Protein AF-A0A561ECB4-F1 (afdb_monomer_lite)

Radius of gyration: 31.53 Å; chains: 1; bounding box: 75×21×97 Å

pLDDT: mean 80.73, std 13.95, range [45.56, 96.62]

Foldseek 3Di:
DDPVVVVVVVVVVVVVVVVVVVVVVVVVVVVVVVVLVVLLVVLVVVLVVLVVLLVQLVVLVVQLVVQVVPDDLVRLVSNLVSLVSNLPRPLQDPQLNVLSVVLSVQSVVVNPDPDPPDDRPSVVSVVSNVVRSVVSSVVSVVVSVVSVVVNVD

Structure (mmCIF, N/CA/C/O backbone):
data_AF-A0A561ECB4-F1
#
_entry.id   AF-A0A561ECB4-F1
#
loop_
_atom_site.group_PDB
_atom_site.id
_atom_site.type_symbol
_atom_site.label_atom_id
_atom_site.label_alt_id
_atom_site.label_comp_id
_atom_site.label_asym_id
_atom_site.label_entity_id
_atom_site.label_seq_id
_atom_site.pdbx_PDB_ins_code
_atom_site.Cartn_x
_atom_site.Cartn_y
_atom_site.Cartn_z
_atom_site.occupancy
_atom_site.B_iso_or_equiv
_atom_site.auth_seq_id
_atom_site.auth_comp_id
_atom_site.auth_asym_id
_atom_site.auth_atom_id
_atom_site.pdbx_PDB_model_num
ATOM 1 N N . MET A 1 1 ? -52.527 -4.979 64.281 1.00 56.94 1 MET A N 1
ATOM 2 C CA . MET A 1 1 ? -51.499 -5.030 63.218 1.00 56.94 1 MET A CA 1
ATOM 3 C C . MET A 1 1 ? -50.141 -5.060 63.905 1.00 56.94 1 MET A C 1
ATOM 5 O O . MET A 1 1 ? -49.898 -4.198 64.736 1.00 56.94 1 MET A O 1
ATOM 9 N N . ASN A 1 2 ? -49.334 -6.101 63.690 1.00 77.44 2 ASN A N 1
ATOM 10 C CA . ASN A 1 2 ? -48.120 -6.341 64.478 1.00 77.44 2 ASN A CA 1
ATOM 11 C C . ASN A 1 2 ? -46.967 -5.466 63.950 1.00 77.44 2 ASN A C 1
ATOM 13 O O . ASN A 1 2 ? -46.700 -5.487 62.750 1.00 77.44 2 ASN A O 1
ATOM 17 N N . VAL A 1 3 ? -46.295 -4.699 64.812 1.00 69.19 3 VAL A N 1
ATOM 18 C CA . VAL A 1 3 ? -45.232 -3.739 64.429 1.00 69.19 3 VAL A CA 1
ATOM 19 C C . VAL A 1 3 ? -44.110 -4.421 63.633 1.00 69.19 3 VAL A C 1
ATOM 21 O O . VAL A 1 3 ? -43.597 -3.859 62.667 1.00 69.19 3 VAL A O 1
ATOM 24 N N . ALA A 1 4 ? -43.813 -5.682 63.956 1.00 71.38 4 ALA A N 1
ATOM 25 C CA . ALA A 1 4 ? -42.853 -6.508 63.227 1.00 71.38 4 ALA A CA 1
ATOM 26 C C . ALA A 1 4 ? -43.212 -6.708 61.738 1.00 71.38 4 ALA A C 1
ATOM 28 O O . ALA A 1 4 ? -42.324 -6.727 60.889 1.00 71.38 4 ALA A O 1
ATOM 29 N N . ALA A 1 5 ? -44.503 -6.802 61.400 1.00 72.62 5 ALA A N 1
ATOM 30 C CA . ALA A 1 5 ? -44.955 -6.981 60.019 1.00 72.62 5 ALA A CA 1
ATOM 31 C C . ALA A 1 5 ? -44.772 -5.705 59.177 1.00 72.62 5 ALA A C 1
ATOM 33 O O . ALA A 1 5 ? -44.460 -5.785 57.992 1.00 72.62 5 ALA A O 1
ATOM 34 N N . ILE A 1 6 ? -44.915 -4.530 59.799 1.00 70.50 6 ILE A N 1
ATOM 35 C CA . ILE A 1 6 ? -44.716 -3.232 59.138 1.00 70.50 6 ILE A CA 1
ATOM 36 C C . ILE A 1 6 ? -43.228 -3.021 58.835 1.00 70.50 6 ILE A C 1
ATOM 38 O O . ILE A 1 6 ? -42.875 -2.644 57.720 1.00 70.50 6 ILE A O 1
ATOM 42 N N . ILE A 1 7 ? -42.346 -3.325 59.794 1.00 71.06 7 ILE A N 1
ATOM 43 C CA . ILE A 1 7 ? -40.890 -3.212 59.611 1.00 71.06 7 ILE A CA 1
ATOM 44 C C . ILE A 1 7 ? -40.406 -4.164 58.507 1.00 71.06 7 ILE A C 1
ATOM 46 O O . ILE A 1 7 ? -39.656 -3.747 57.625 1.00 71.06 7 ILE A O 1
ATOM 50 N N . ALA A 1 8 ? -40.880 -5.414 58.501 1.00 67.25 8 ALA A N 1
ATOM 51 C CA . ALA A 1 8 ? -40.536 -6.385 57.462 1.00 67.25 8 ALA A CA 1
ATOM 52 C C . ALA A 1 8 ? -40.981 -5.931 56.059 1.00 67.25 8 ALA A C 1
ATOM 54 O O . ALA A 1 8 ? -40.219 -6.062 55.101 1.00 67.25 8 ALA A O 1
ATOM 55 N N . ALA A 1 9 ? -42.176 -5.340 55.939 1.00 61.50 9 ALA A N 1
ATOM 56 C CA . ALA A 1 9 ? -42.671 -4.803 54.673 1.00 61.50 9 ALA A CA 1
ATOM 57 C C . ALA A 1 9 ? -41.813 -3.631 54.161 1.00 61.50 9 ALA A C 1
ATOM 59 O O . ALA A 1 9 ? -41.473 -3.588 52.981 1.00 61.50 9 ALA A O 1
ATOM 60 N N . VAL A 1 10 ? -41.404 -2.711 55.042 1.00 60.59 10 VAL A N 1
ATOM 61 C CA . VAL A 1 10 ? -40.552 -1.567 54.672 1.00 60.59 10 VAL A CA 1
ATOM 62 C C . VAL A 1 10 ? -39.165 -2.025 54.207 1.00 60.59 10 VAL A C 1
ATOM 64 O O . VAL A 1 10 ? -38.683 -1.561 53.174 1.00 60.59 10 VAL A O 1
ATOM 67 N N . VAL A 1 11 ? -38.539 -2.976 54.907 1.00 63.28 11 VAL A N 1
ATOM 68 C CA . VAL A 1 11 ? -37.229 -3.531 54.516 1.00 63.28 11 VAL A CA 1
ATOM 69 C C . VAL A 1 11 ? -37.305 -4.252 53.167 1.00 63.28 11 VAL A C 1
ATOM 71 O O . VAL A 1 11 ? -36.425 -4.065 52.327 1.00 63.28 11 VAL A O 1
ATOM 74 N N . ALA A 1 12 ? -38.370 -5.021 52.918 1.00 59.06 12 ALA A N 1
ATOM 75 C C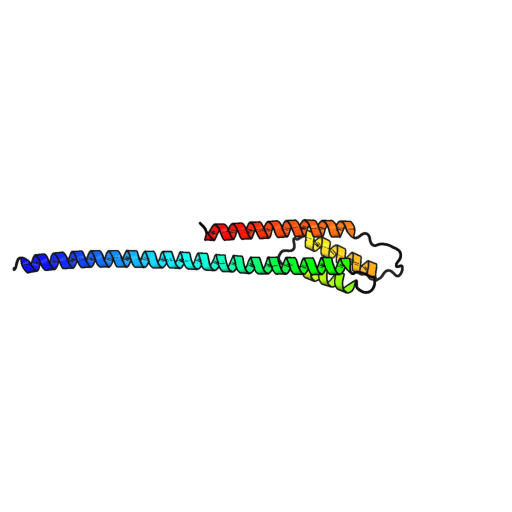A . ALA A 1 12 ? -38.572 -5.713 51.645 1.00 59.06 12 ALA A CA 1
ATOM 76 C C . ALA A 1 12 ? -38.717 -4.738 50.463 1.00 59.06 12 ALA A C 1
ATOM 78 O O . ALA A 1 12 ? -38.140 -4.964 49.401 1.00 59.06 12 ALA A O 1
ATOM 79 N N . VAL A 1 13 ? -39.431 -3.625 50.658 1.00 59.84 13 VAL A N 1
ATOM 80 C CA . VAL A 1 13 ? -39.592 -2.578 49.639 1.00 59.84 13 VAL A CA 1
ATOM 81 C C . VAL A 1 13 ? -38.258 -1.883 49.345 1.00 59.84 13 VAL A C 1
ATOM 83 O O . VAL A 1 13 ? -37.890 -1.737 48.181 1.00 59.84 13 VAL A O 1
ATOM 86 N N . ILE A 1 14 ? -37.488 -1.517 50.375 1.00 55.22 14 ILE A N 1
ATOM 87 C CA . ILE A 1 14 ? -36.160 -0.899 50.207 1.00 55.22 14 ILE A CA 1
ATOM 88 C C . ILE A 1 14 ? -35.198 -1.855 49.482 1.00 55.22 14 ILE A C 1
ATOM 90 O O . ILE A 1 14 ? -34.496 -1.441 48.557 1.00 55.22 14 ILE A O 1
ATOM 94 N N . ALA A 1 15 ? -35.202 -3.142 49.843 1.00 45.56 15 ALA A N 1
ATOM 95 C CA . ALA A 1 15 ? -34.393 -4.162 49.178 1.00 45.56 15 ALA A CA 1
ATOM 96 C C . ALA A 1 15 ? -34.790 -4.354 47.702 1.00 45.56 15 ALA A C 1
ATOM 98 O O . ALA A 1 15 ? -33.913 -4.469 46.842 1.00 45.56 15 ALA A O 1
ATOM 99 N N . ALA A 1 16 ? -36.090 -4.330 47.387 1.00 54.12 16 ALA A N 1
ATOM 100 C CA . ALA A 1 16 ? -36.601 -4.423 46.018 1.00 54.12 16 ALA A CA 1
ATOM 101 C C . ALA A 1 16 ? -36.194 -3.211 45.156 1.00 54.12 16 ALA A C 1
ATOM 103 O O . ALA A 1 16 ? -35.783 -3.377 44.008 1.00 54.12 16 ALA A O 1
ATOM 104 N N . PHE A 1 17 ? -36.225 -1.995 45.712 1.00 51.31 17 PHE A N 1
ATOM 105 C CA . PHE A 1 17 ? -35.748 -0.798 45.009 1.00 51.31 17 PHE A CA 1
ATOM 106 C C . PHE A 1 17 ? -34.228 -0.804 44.794 1.00 51.31 17 PHE A C 1
ATOM 108 O O . PHE A 1 17 ? -33.764 -0.457 43.707 1.00 51.31 17 PHE A O 1
ATOM 115 N N . GLY A 1 18 ? -33.448 -1.250 45.785 1.00 47.47 18 GLY A N 1
ATOM 116 C CA . GLY A 1 18 ? -31.993 -1.381 45.655 1.00 47.47 18 GLY A CA 1
ATOM 117 C C . GLY A 1 18 ? -31.576 -2.390 44.579 1.00 47.47 18 GLY A C 1
ATOM 118 O O . GLY A 1 18 ? -30.673 -2.123 43.787 1.00 47.47 18 GLY A O 1
ATOM 119 N N . SER A 1 19 ? -32.276 -3.522 44.491 1.00 56.84 19 SER A N 1
ATOM 120 C CA . SER A 1 19 ? -32.011 -4.566 43.491 1.00 56.84 19 SER A CA 1
ATOM 121 C C . SER A 1 19 ? -32.482 -4.183 42.081 1.00 56.84 19 SER A C 1
ATOM 123 O O . SER A 1 19 ? -31.751 -4.422 41.119 1.00 56.84 19 SER A O 1
ATOM 125 N N . ALA A 1 20 ? -33.622 -3.497 41.939 1.00 52.50 20 ALA A N 1
ATOM 126 C CA . ALA A 1 20 ? -34.057 -2.933 40.657 1.00 52.50 20 ALA A CA 1
ATOM 127 C C . ALA A 1 20 ? -33.092 -1.847 40.136 1.00 52.50 20 ALA A C 1
ATOM 129 O O . ALA A 1 20 ? -32.769 -1.818 38.947 1.00 52.50 20 ALA A O 1
ATOM 130 N N . GLY A 1 21 ? -32.577 -0.990 41.027 1.00 45.56 21 GLY A N 1
ATOM 131 C CA . GLY A 1 21 ? -31.564 0.015 40.695 1.00 45.56 21 GLY A CA 1
ATOM 132 C C . GLY A 1 21 ? -30.231 -0.603 40.260 1.00 45.56 21 GLY A C 1
ATOM 133 O O . GLY A 1 21 ? -29.671 -0.207 39.237 1.00 45.56 21 GLY A O 1
ATOM 134 N N . ALA A 1 22 ? -29.755 -1.624 40.978 1.00 53.47 22 ALA A N 1
ATOM 135 C CA . ALA A 1 22 ? -28.539 -2.356 40.623 1.00 53.47 22 ALA A CA 1
ATOM 136 C C . ALA A 1 22 ? -28.668 -3.095 39.278 1.00 53.47 22 ALA A C 1
ATOM 138 O O . ALA A 1 22 ? -27.734 -3.076 38.477 1.00 53.47 22 ALA A O 1
ATOM 139 N N . ALA A 1 23 ? -29.830 -3.688 38.988 1.00 58.88 23 ALA A N 1
ATOM 140 C CA . ALA A 1 23 ? -30.098 -4.349 37.711 1.00 58.88 23 ALA A CA 1
ATOM 141 C C . ALA A 1 23 ? -30.109 -3.360 36.532 1.00 58.88 23 ALA A C 1
ATOM 143 O O . ALA A 1 23 ? -29.528 -3.642 35.485 1.00 58.88 23 ALA A O 1
ATOM 144 N N . LEU A 1 24 ? -30.702 -2.173 36.706 1.00 58.97 24 LEU A N 1
ATOM 145 C CA . LEU A 1 24 ? -30.693 -1.105 35.698 1.00 58.97 24 LEU A CA 1
ATOM 146 C C . LEU A 1 24 ? -29.281 -0.572 35.422 1.00 58.97 24 LEU A C 1
ATOM 148 O O . LEU A 1 24 ? -28.920 -0.356 34.263 1.00 58.97 24 LEU A O 1
ATOM 152 N N . LEU A 1 25 ? -28.474 -0.385 36.469 1.00 62.94 25 LEU A N 1
ATOM 153 C CA . LEU A 1 25 ? -27.073 0.020 36.338 1.00 62.94 25 LEU A CA 1
ATOM 154 C C . LEU A 1 25 ? -26.230 -1.073 35.676 1.00 62.94 25 LEU A C 1
ATOM 156 O O . LEU A 1 25 ? -25.444 -0.770 34.783 1.00 62.94 25 LEU A O 1
ATOM 160 N N . SER A 1 26 ? -26.438 -2.338 36.049 1.00 57.97 26 SER A N 1
ATOM 161 C CA . SER A 1 26 ? -25.763 -3.486 35.439 1.00 57.97 26 SER A CA 1
ATOM 162 C C . SER A 1 26 ? -26.122 -3.634 33.959 1.00 57.97 26 SER A C 1
ATOM 164 O O . SER A 1 26 ? -25.232 -3.797 33.132 1.00 57.97 26 SER A O 1
ATOM 166 N N . TYR A 1 27 ? -27.396 -3.473 33.593 1.00 67.00 27 TYR A N 1
ATOM 167 C CA . TYR A 1 27 ? -27.850 -3.534 32.202 1.00 67.00 27 TYR A CA 1
ATOM 168 C C . TYR A 1 27 ? -27.274 -2.400 31.341 1.00 67.00 27 TYR A C 1
ATOM 170 O O . TYR A 1 27 ? -26.838 -2.629 30.212 1.00 67.00 27 TYR A O 1
ATOM 178 N N . ARG A 1 28 ? -27.231 -1.168 31.869 1.00 67.56 28 ARG A N 1
ATOM 179 C CA . ARG A 1 28 ? -26.586 -0.036 31.181 1.00 67.56 28 ARG A CA 1
ATOM 180 C C . ARG A 1 28 ? -25.082 -0.253 31.042 1.00 67.56 28 ARG A C 1
ATOM 182 O O . ARG A 1 28 ? -24.562 -0.150 29.939 1.00 67.56 28 ARG A O 1
ATOM 189 N N . SER A 1 29 ? -24.420 -0.662 32.123 1.00 63.38 29 SER A N 1
ATOM 190 C CA . SER A 1 29 ? -22.990 -0.977 32.132 1.00 63.38 29 SER A CA 1
ATOM 191 C C . SER A 1 29 ? -22.630 -2.093 31.146 1.00 63.38 29 SER A C 1
ATOM 193 O O . SER A 1 29 ? -21.664 -1.953 30.402 1.00 63.38 29 SER A O 1
ATOM 195 N N . GLN A 1 30 ? -23.424 -3.165 31.067 1.00 67.62 30 GLN A N 1
ATOM 196 C CA . GLN A 1 30 ? -23.217 -4.251 30.105 1.00 67.62 30 GLN A CA 1
ATOM 197 C C . GLN A 1 30 ? -23.390 -3.782 28.659 1.00 67.62 30 GLN A C 1
ATOM 199 O O . GLN A 1 30 ? -22.598 -4.162 27.796 1.00 67.62 30 GLN A O 1
ATOM 204 N N . ASN A 1 31 ? -24.388 -2.941 28.382 1.00 74.44 31 ASN A N 1
ATOM 205 C CA . ASN A 1 31 ? -24.589 -2.390 27.043 1.00 74.44 31 ASN A CA 1
ATOM 206 C C . ASN A 1 31 ? -23.459 -1.436 26.631 1.00 74.44 31 ASN A C 1
ATOM 208 O O . ASN A 1 31 ? -23.003 -1.500 25.489 1.00 74.44 31 ASN A O 1
ATOM 212 N N . ASP A 1 32 ? -22.969 -0.599 27.544 1.00 72.31 32 ASP A N 1
ATOM 213 C CA . ASP A 1 32 ? -21.853 0.314 27.279 1.00 72.31 32 ASP A CA 1
ATOM 214 C C . ASP A 1 32 ? -20.529 -0.446 27.110 1.00 72.31 32 ASP A C 1
ATOM 216 O O . ASP A 1 32 ? -19.756 -0.151 26.193 1.00 72.31 32 ASP A O 1
ATOM 220 N N . ALA A 1 33 ? -20.307 -1.492 27.913 1.00 69.25 33 ALA A N 1
ATOM 221 C CA . ALA A 1 33 ? -19.167 -2.394 27.774 1.00 69.25 33 ALA A CA 1
ATOM 222 C C . ALA A 1 33 ? -19.204 -3.145 26.436 1.00 69.25 33 ALA A C 1
ATOM 224 O O . ALA A 1 33 ? -18.189 -3.230 25.747 1.00 69.25 33 ALA A O 1
ATOM 225 N N . ARG A 1 34 ? -20.379 -3.633 26.020 1.00 77.69 34 ARG A N 1
ATOM 226 C CA . ARG A 1 34 ? -20.558 -4.322 24.737 1.00 77.69 34 ARG A CA 1
ATOM 227 C C . ARG A 1 34 ? -20.317 -3.396 23.547 1.00 77.69 34 ARG A C 1
ATOM 229 O O . ARG A 1 34 ? -19.565 -3.759 22.651 1.00 77.69 34 ARG A O 1
ATOM 236 N N . ARG A 1 35 ? -20.892 -2.189 23.554 1.00 77.19 35 ARG A N 1
ATOM 237 C CA . ARG A 1 35 ? -20.666 -1.183 22.497 1.00 77.19 35 ARG A CA 1
ATOM 238 C C . ARG A 1 35 ? -19.195 -0.785 22.397 1.00 77.19 35 ARG A C 1
ATOM 240 O O . ARG A 1 35 ? -18.660 -0.665 21.296 1.00 77.19 35 ARG A O 1
ATOM 247 N N . SER A 1 36 ? -18.533 -0.623 23.540 1.00 75.44 36 SER A N 1
ATOM 248 C CA . SER A 1 36 ? -17.097 -0.333 23.597 1.00 75.44 36 SER A CA 1
ATOM 249 C C . SER A 1 36 ? -16.269 -1.495 23.043 1.00 75.44 36 SER A C 1
ATOM 251 O O . SER A 1 36 ? -15.381 -1.275 22.222 1.00 75.44 36 SER A O 1
ATOM 253 N N . ALA A 1 37 ? -16.608 -2.737 23.403 1.00 80.44 37 ALA A N 1
ATOM 254 C CA . ALA A 1 37 ? -15.948 -3.934 22.888 1.00 80.44 37 ALA A CA 1
ATOM 255 C C . ALA A 1 37 ? -16.136 -4.105 21.370 1.00 80.44 37 ALA A C 1
ATOM 257 O O . ALA A 1 37 ? -15.177 -4.413 20.666 1.00 80.44 37 ALA A O 1
ATOM 258 N N . GLU A 1 38 ? -17.337 -3.855 20.843 1.00 86.50 38 GLU A N 1
ATOM 259 C CA . GLU A 1 38 ? -17.622 -3.895 19.402 1.00 86.50 38 GLU A CA 1
ATOM 260 C C . GLU A 1 38 ? -16.806 -2.838 18.636 1.00 86.50 38 GLU A C 1
ATOM 262 O O . GLU A 1 38 ? -16.231 -3.138 17.585 1.00 86.50 38 GLU A O 1
ATOM 267 N N . LYS A 1 39 ? -16.681 -1.620 19.186 1.00 85.94 39 LYS A N 1
ATOM 268 C CA . LYS A 1 39 ? -15.852 -0.549 18.612 1.00 85.94 39 LYS A CA 1
ATOM 269 C C . LYS A 1 39 ? -14.368 -0.926 18.595 1.00 85.94 39 LYS A C 1
ATOM 271 O O . LYS A 1 39 ? -13.732 -0.811 17.549 1.00 85.94 39 LYS A O 1
ATOM 276 N N . VAL A 1 40 ? -13.829 -1.406 19.717 1.00 85.38 40 VAL A N 1
ATOM 277 C CA . VAL A 1 40 ? -12.428 -1.851 19.813 1.00 85.38 40 VAL A CA 1
ATOM 278 C C . VAL A 1 40 ? -12.158 -3.007 18.851 1.00 85.38 40 VAL A C 1
ATOM 280 O O . VAL A 1 40 ? -11.171 -2.979 18.119 1.00 85.38 40 VAL A O 1
ATOM 283 N N . ASN A 1 41 ? -13.061 -3.989 18.775 1.00 86.69 41 ASN A N 1
ATOM 284 C CA . ASN A 1 41 ? -12.918 -5.117 17.857 1.00 86.69 41 ASN A CA 1
ATOM 285 C C . ASN A 1 41 ? -12.913 -4.666 16.386 1.00 86.69 41 ASN A C 1
ATOM 287 O O . ASN A 1 41 ? -12.067 -5.094 15.602 1.00 86.69 41 ASN A O 1
ATOM 291 N N . SER A 1 42 ? -13.813 -3.749 16.015 1.00 91.31 42 SER A N 1
ATOM 292 C CA . SER A 1 42 ? -13.838 -3.137 14.681 1.00 91.31 42 SER A CA 1
ATOM 293 C C . SER A 1 42 ? -12.519 -2.436 14.343 1.00 91.31 42 SER A C 1
ATOM 295 O O . SER A 1 42 ? -11.966 -2.654 13.263 1.00 91.31 42 SER A O 1
ATOM 297 N N . ILE A 1 43 ? -11.972 -1.636 15.262 1.00 89.62 43 ILE A N 1
ATOM 298 C CA . ILE A 1 43 ? -10.708 -0.926 15.032 1.00 89.62 43 ILE A CA 1
ATOM 299 C C . ILE A 1 43 ? -9.537 -1.912 14.917 1.00 89.62 43 ILE A C 1
ATOM 301 O O . ILE A 1 43 ? -8.727 -1.783 14.000 1.00 89.62 43 ILE A O 1
ATOM 305 N N . ASN A 1 44 ? -9.481 -2.946 15.758 1.00 86.62 44 ASN A N 1
ATOM 306 C CA . ASN A 1 44 ? -8.459 -3.991 15.661 1.00 86.62 44 ASN A CA 1
ATOM 307 C C . ASN A 1 44 ? -8.499 -4.711 14.306 1.00 86.62 44 ASN A C 1
ATOM 309 O O . ASN A 1 44 ? -7.455 -4.933 13.692 1.00 86.62 44 ASN A O 1
ATOM 313 N N . HIS A 1 45 ? -9.693 -5.021 13.789 1.00 91.94 45 HIS A N 1
ATOM 314 C CA . HIS A 1 45 ? -9.833 -5.575 12.442 1.00 91.94 45 HIS A CA 1
ATOM 315 C C . HIS A 1 45 ? -9.342 -4.609 11.355 1.00 91.94 45 HIS A C 1
ATOM 317 O O . HIS A 1 45 ? -8.715 -5.054 10.392 1.00 91.94 45 HIS A O 1
ATOM 323 N N . GLN A 1 46 ? -9.582 -3.302 11.505 1.00 92.31 46 GLN A N 1
ATOM 324 C CA . GLN A 1 46 ? -9.068 -2.289 10.577 1.00 92.31 46 GLN A CA 1
ATOM 325 C C . GLN A 1 46 ? -7.539 -2.203 10.609 1.00 92.31 46 GLN A C 1
ATOM 327 O O . GLN A 1 46 ? -6.925 -2.172 9.544 1.00 92.31 46 GLN A O 1
ATOM 332 N N . ILE A 1 47 ? -6.922 -2.223 11.797 1.00 87.50 47 ILE A N 1
ATOM 333 C CA . ILE A 1 47 ? -5.459 -2.245 11.957 1.00 87.50 47 ILE A CA 1
ATOM 334 C C . ILE A 1 47 ? -4.883 -3.499 11.294 1.00 87.50 47 ILE A C 1
ATOM 336 O O . ILE A 1 47 ? -4.020 -3.388 10.432 1.00 87.50 47 ILE A O 1
ATOM 340 N N . ALA A 1 48 ? -5.425 -4.682 11.593 1.00 90.81 48 ALA A N 1
ATOM 341 C CA . ALA A 1 48 ? -4.952 -5.937 11.006 1.00 90.81 48 ALA A CA 1
ATOM 342 C C . ALA A 1 48 ? -5.144 -6.005 9.477 1.00 90.81 48 ALA A C 1
ATOM 344 O O . ALA A 1 48 ? -4.383 -6.663 8.766 1.00 90.81 48 ALA A O 1
ATOM 345 N N . ALA A 1 49 ? -6.189 -5.371 8.939 1.00 92.31 49 ALA A N 1
ATOM 346 C CA . ALA A 1 49 ? -6.374 -5.250 7.496 1.00 92.31 49 ALA A CA 1
ATOM 347 C C . ALA A 1 49 ? -5.365 -4.273 6.871 1.00 92.31 49 ALA A C 1
ATOM 349 O O . ALA A 1 49 ? -4.849 -4.548 5.789 1.00 92.31 49 ALA A O 1
ATOM 350 N N . LEU A 1 50 ? -5.071 -3.156 7.541 1.00 91.94 50 LEU A N 1
ATOM 351 C CA . LEU A 1 50 ? -4.083 -2.176 7.095 1.00 91.94 50 LEU A CA 1
ATOM 352 C C . LEU A 1 50 ? -2.661 -2.748 7.133 1.00 91.94 50 LEU A C 1
ATOM 354 O O . LEU A 1 50 ? -1.943 -2.604 6.150 1.00 91.94 50 LEU A O 1
ATOM 358 N N . ASP A 1 51 ? -2.293 -3.461 8.197 1.00 90.81 51 ASP A N 1
ATOM 359 C CA . ASP A 1 51 ? -0.984 -4.110 8.338 1.00 90.81 51 ASP A CA 1
ATOM 360 C C . ASP A 1 51 ? -0.733 -5.101 7.191 1.00 90.81 51 ASP A C 1
ATOM 362 O O . ASP A 1 51 ? 0.307 -5.040 6.537 1.00 90.81 51 ASP A O 1
ATOM 366 N N . ARG A 1 52 ? -1.733 -5.928 6.851 1.00 93.44 52 ARG A N 1
ATOM 367 C CA . ARG A 1 52 ? -1.660 -6.839 5.693 1.00 93.44 52 ARG A CA 1
ATOM 368 C C . ARG A 1 52 ? -1.486 -6.103 4.364 1.00 93.44 52 ARG A C 1
ATOM 370 O O . ARG A 1 52 ? -0.750 -6.568 3.500 1.00 93.44 52 ARG A O 1
ATOM 377 N N . ARG A 1 53 ? -2.154 -4.958 4.182 1.00 92.12 53 ARG A N 1
ATOM 378 C CA . ARG A 1 53 ? -2.005 -4.136 2.966 1.00 92.12 53 ARG A CA 1
ATOM 379 C C . ARG A 1 53 ? -0.615 -3.514 2.875 1.00 92.12 53 ARG A C 1
ATOM 381 O O . ARG A 1 53 ? -0.033 -3.519 1.797 1.00 92.12 53 ARG A O 1
ATOM 388 N N . ILE A 1 54 ? -0.091 -3.008 3.991 1.00 91.62 54 ILE A N 1
ATOM 389 C CA . ILE A 1 54 ? 1.262 -2.448 4.074 1.00 91.62 54 ILE A CA 1
ATOM 390 C C . ILE A 1 54 ? 2.299 -3.521 3.744 1.00 91.62 54 ILE A C 1
ATOM 392 O O . ILE A 1 54 ? 3.203 -3.277 2.949 1.00 91.62 54 ILE A O 1
ATOM 396 N N . GLU A 1 55 ? 2.170 -4.710 4.330 1.00 92.62 55 GLU A N 1
ATOM 397 C CA . GLU A 1 55 ? 3.071 -5.827 4.055 1.00 92.62 55 GLU A CA 1
ATOM 398 C C . GLU A 1 55 ? 3.021 -6.246 2.582 1.00 92.62 55 GLU A C 1
ATOM 400 O O . GLU A 1 55 ? 4.071 -6.358 1.949 1.00 92.62 55 GLU A O 1
ATOM 405 N N . GLY A 1 56 ? 1.817 -6.385 2.015 1.00 91.75 56 GLY A N 1
ATOM 406 C CA . GLY A 1 56 ? 1.635 -6.648 0.586 1.00 91.75 56 GLY A CA 1
ATOM 407 C C . GLY A 1 56 ? 2.325 -5.597 -0.285 1.00 91.75 56 GLY A C 1
ATOM 408 O O . GLY A 1 56 ? 3.126 -5.943 -1.142 1.00 91.75 56 GLY A O 1
ATOM 409 N N . PHE A 1 57 ? 2.119 -4.311 0.003 1.00 94.88 57 PHE A N 1
ATOM 410 C CA . PHE A 1 57 ? 2.733 -3.220 -0.758 1.00 94.88 57 PHE A CA 1
ATOM 411 C C . PHE A 1 57 ? 4.265 -3.182 -0.648 1.00 94.88 57 PHE A C 1
ATOM 413 O O . PHE A 1 57 ? 4.950 -2.941 -1.641 1.00 94.88 57 PHE A O 1
ATOM 420 N N . ARG A 1 58 ? 4.828 -3.472 0.533 1.00 93.06 58 ARG A N 1
ATOM 421 C CA . ARG A 1 58 ? 6.284 -3.613 0.718 1.00 93.06 58 ARG A CA 1
ATOM 422 C C . ARG A 1 58 ? 6.851 -4.769 -0.104 1.00 93.06 58 ARG A C 1
ATOM 424 O O . ARG A 1 58 ? 7.951 -4.642 -0.640 1.00 93.06 58 ARG A O 1
ATOM 431 N N . ASN A 1 59 ? 6.131 -5.887 -0.178 1.00 95.88 59 ASN A N 1
ATOM 432 C CA . ASN A 1 59 ? 6.542 -7.043 -0.969 1.00 95.88 59 ASN A CA 1
ATOM 433 C C . ASN A 1 59 ? 6.459 -6.740 -2.469 1.00 95.88 59 ASN A C 1
ATOM 435 O O . ASN A 1 59 ? 7.462 -6.912 -3.154 1.00 95.88 59 ASN A O 1
ATOM 439 N N . ASP A 1 60 ? 5.351 -6.169 -2.945 1.00 95.19 60 ASP A N 1
ATOM 440 C CA . ASP A 1 60 ? 5.186 -5.774 -4.350 1.00 95.19 60 ASP A CA 1
ATOM 441 C C . ASP A 1 60 ? 6.274 -4.774 -4.784 1.00 95.19 60 ASP A C 1
ATOM 443 O O . ASP A 1 60 ? 6.869 -4.906 -5.854 1.00 95.19 60 ASP A O 1
ATOM 447 N N . TYR A 1 61 ? 6.596 -3.793 -3.929 1.00 94.00 61 TYR A N 1
ATOM 448 C CA . TYR A 1 61 ? 7.668 -2.831 -4.198 1.00 94.00 61 TYR A CA 1
ATOM 449 C C . TYR A 1 61 ? 9.053 -3.491 -4.217 1.00 94.00 61 TYR A C 1
ATOM 451 O O . TYR A 1 61 ? 9.894 -3.146 -5.050 1.00 94.00 61 TYR A O 1
ATOM 459 N N . ARG A 1 62 ? 9.309 -4.454 -3.320 1.00 93.31 62 ARG A N 1
ATOM 460 C CA . ARG A 1 62 ? 10.562 -5.223 -3.309 1.00 93.31 62 ARG A CA 1
ATOM 461 C C . ARG A 1 62 ? 10.708 -6.049 -4.584 1.00 93.31 62 ARG A C 1
ATOM 463 O O . ARG A 1 62 ? 11.789 -6.042 -5.167 1.00 93.31 62 ARG A O 1
ATOM 470 N N . ASP A 1 63 ? 9.647 -6.716 -5.022 1.00 92.69 63 ASP A N 1
ATOM 471 C CA . ASP A 1 63 ? 9.643 -7.528 -6.239 1.00 92.69 63 ASP A CA 1
ATOM 472 C C . ASP A 1 63 ? 9.858 -6.660 -7.485 1.00 92.69 63 ASP A C 1
ATOM 474 O O . ASP A 1 63 ? 10.648 -7.014 -8.363 1.00 92.69 63 ASP A O 1
ATOM 478 N N . TYR A 1 64 ? 9.248 -5.472 -7.519 1.00 92.75 64 TYR A N 1
ATOM 479 C CA . TYR A 1 64 ? 9.533 -4.438 -8.513 1.00 92.75 64 TYR A CA 1
ATOM 480 C C . TYR A 1 64 ? 11.011 -4.024 -8.517 1.00 92.75 64 TYR A C 1
ATOM 482 O O . TYR A 1 64 ? 11.680 -4.155 -9.545 1.00 92.75 64 TYR A O 1
ATOM 490 N N . ALA A 1 65 ? 11.561 -3.603 -7.377 1.00 89.81 65 ALA A N 1
ATOM 491 C CA . ALA A 1 65 ? 12.958 -3.175 -7.283 1.00 89.81 65 ALA A CA 1
ATOM 492 C C . ALA A 1 65 ? 13.937 -4.298 -7.672 1.00 89.81 65 ALA A C 1
ATOM 494 O O . ALA A 1 65 ? 14.927 -4.066 -8.365 1.00 89.81 65 ALA A O 1
ATOM 495 N N . HIS A 1 66 ? 13.631 -5.532 -7.275 1.00 89.62 66 HIS A N 1
ATOM 496 C CA . HIS A 1 66 ? 14.403 -6.715 -7.634 1.00 89.62 66 HIS A CA 1
ATOM 497 C C . HIS A 1 66 ? 14.333 -7.011 -9.138 1.00 89.62 66 HIS A C 1
ATOM 499 O O . HIS A 1 66 ? 15.353 -7.333 -9.747 1.00 89.62 66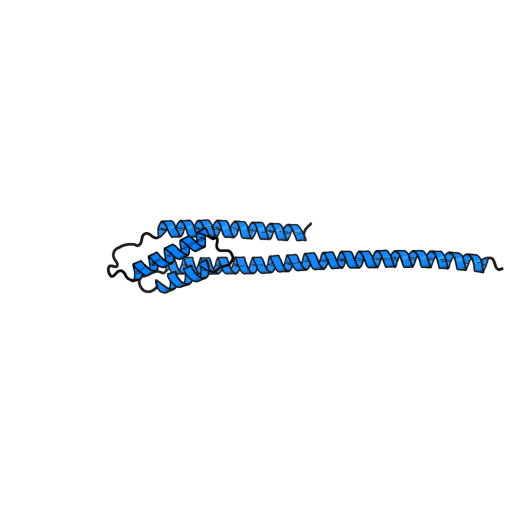 HIS A O 1
ATOM 505 N N . SER A 1 67 ? 13.158 -6.859 -9.760 1.00 88.25 67 SER A N 1
ATOM 506 C CA . SER A 1 67 ? 13.006 -7.044 -11.207 1.00 88.25 67 SER A CA 1
ATOM 507 C C . SER A 1 67 ? 13.844 -6.047 -12.008 1.00 88.25 67 SER A C 1
ATOM 509 O O . SER A 1 67 ? 14.479 -6.456 -12.975 1.00 88.25 67 SER A O 1
ATOM 511 N N . LEU A 1 68 ? 13.932 -4.789 -11.556 1.00 84.38 68 LEU A N 1
ATOM 512 C CA . LEU A 1 68 ? 14.771 -3.758 -12.170 1.00 84.38 68 LEU A CA 1
ATOM 513 C C . LEU A 1 68 ? 16.267 -4.045 -12.013 1.00 84.38 68 LEU A C 1
ATOM 515 O O . LEU A 1 68 ? 17.030 -3.880 -12.965 1.00 84.38 68 LEU A O 1
ATOM 519 N N . ALA A 1 69 ? 16.689 -4.508 -10.834 1.00 78.50 69 ALA A N 1
ATOM 520 C CA . ALA A 1 69 ? 18.094 -4.793 -10.542 1.00 78.50 69 ALA A CA 1
ATOM 521 C C . ALA A 1 69 ? 18.666 -5.966 -11.361 1.00 78.50 69 ALA A C 1
ATOM 523 O O . ALA A 1 69 ? 19.875 -6.046 -11.568 1.00 78.50 69 ALA A O 1
ATOM 524 N N . ILE A 1 70 ? 17.812 -6.889 -11.815 1.00 67.69 70 ILE A N 1
ATOM 525 C CA . ILE A 1 70 ? 18.222 -8.120 -12.515 1.00 67.69 70 ILE A CA 1
ATOM 526 C C . ILE A 1 70 ? 18.118 -7.983 -14.038 1.00 67.69 70 ILE A C 1
ATOM 528 O O . ILE A 1 70 ? 18.549 -8.880 -14.768 1.00 67.69 70 ILE A O 1
ATOM 532 N N . THR A 1 71 ? 17.594 -6.865 -14.546 1.00 62.03 71 THR A N 1
ATOM 533 C CA . THR A 1 71 ? 17.293 -6.708 -15.972 1.00 62.03 71 THR A CA 1
ATOM 534 C C . THR A 1 71 ? 18.550 -6.722 -16.849 1.00 62.03 71 THR A C 1
ATOM 536 O O . THR A 1 71 ? 19.150 -5.700 -17.163 1.00 62.03 71 THR A O 1
ATOM 539 N N . LYS A 1 72 ? 18.917 -7.915 -17.321 1.00 58.03 72 LYS A N 1
ATOM 540 C CA . LYS A 1 72 ? 19.507 -8.110 -18.649 1.00 58.03 72 LYS A CA 1
ATOM 541 C C . LYS A 1 72 ? 18.363 -8.114 -19.669 1.00 58.03 72 LYS A C 1
ATOM 543 O O . LYS A 1 72 ? 17.236 -8.467 -19.320 1.00 58.03 72 LYS A O 1
ATOM 548 N N . PHE A 1 73 ? 18.646 -7.781 -20.932 1.00 55.75 73 PHE A N 1
ATOM 549 C CA . PHE A 1 73 ? 17.653 -7.667 -22.019 1.00 55.75 73 PHE A CA 1
ATOM 550 C C . PHE A 1 73 ? 16.652 -8.840 -22.137 1.00 55.75 73 PHE A C 1
ATOM 552 O O . PHE A 1 73 ? 15.561 -8.663 -22.669 1.00 55.75 73 PHE A O 1
ATOM 559 N N . SER A 1 74 ? 16.988 -10.027 -21.625 1.00 61.44 74 SER A N 1
ATOM 560 C CA . SER A 1 74 ? 16.151 -11.230 -21.660 1.00 61.44 74 SER A CA 1
ATOM 561 C C . SER A 1 74 ? 14.960 -11.253 -20.691 1.00 61.44 74 SER A C 1
ATOM 563 O O . SER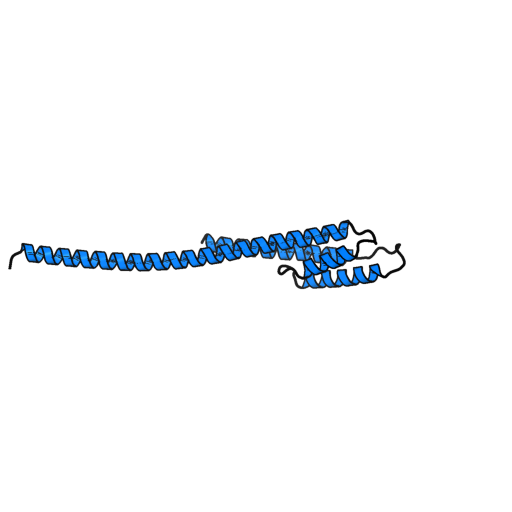 A 1 74 ? 14.130 -12.145 -20.828 1.00 61.44 74 SER A O 1
ATOM 565 N N . ASP A 1 75 ? 14.866 -10.345 -19.710 1.00 74.81 75 ASP A N 1
ATOM 566 C CA . ASP A 1 75 ? 13.883 -10.469 -18.612 1.00 74.81 75 ASP A CA 1
ATOM 567 C C . ASP A 1 75 ? 12.968 -9.240 -18.425 1.00 74.81 75 ASP A C 1
ATOM 569 O O . ASP A 1 75 ? 12.364 -9.043 -17.371 1.00 74.81 75 ASP A O 1
ATOM 573 N N . MET A 1 76 ? 12.808 -8.417 -19.470 1.00 83.12 76 MET A N 1
ATOM 574 C CA . MET A 1 76 ? 11.950 -7.217 -19.436 1.00 83.12 76 MET A CA 1
ATOM 575 C C . MET A 1 76 ? 10.477 -7.524 -19.123 1.00 83.12 76 MET A C 1
ATOM 577 O O . MET A 1 76 ? 9.777 -6.693 -18.546 1.00 83.12 76 MET A O 1
ATOM 581 N N . GLY A 1 77 ? 10.008 -8.737 -19.439 1.00 85.88 77 GLY A N 1
ATOM 582 C CA . GLY A 1 77 ? 8.662 -9.189 -19.080 1.00 85.88 77 GLY A CA 1
ATOM 583 C C . GLY A 1 77 ? 8.416 -9.210 -17.568 1.00 85.88 77 GLY A C 1
ATOM 584 O O . GLY A 1 77 ? 7.311 -8.893 -17.130 1.00 85.88 77 GLY A O 1
ATOM 585 N N . LYS A 1 78 ? 9.441 -9.503 -16.752 1.00 88.56 78 LYS A N 1
ATOM 586 C CA . LYS A 1 78 ? 9.320 -9.446 -15.287 1.00 88.56 78 LYS A CA 1
ATOM 587 C C . LYS A 1 78 ? 9.188 -8.022 -14.772 1.00 88.56 78 LYS A C 1
ATOM 589 O O . LYS A 1 78 ? 8.415 -7.809 -13.846 1.00 88.56 78 LYS A O 1
ATOM 594 N N . VAL A 1 79 ? 9.889 -7.066 -15.384 1.00 88.94 79 VAL A N 1
ATOM 595 C CA . VAL A 1 79 ? 9.765 -5.641 -15.039 1.00 88.94 79 VAL A CA 1
ATOM 596 C C . VAL A 1 79 ? 8.362 -5.134 -15.361 1.00 88.94 79 VAL A C 1
ATOM 598 O O . VAL A 1 79 ? 7.730 -4.499 -14.526 1.00 88.94 79 VAL A O 1
ATOM 601 N N . ILE A 1 80 ? 7.833 -5.469 -16.540 1.00 90.88 80 ILE A N 1
ATOM 602 C CA . ILE A 1 80 ? 6.458 -5.112 -16.922 1.00 90.88 80 ILE A CA 1
ATOM 603 C C . ILE A 1 80 ? 5.453 -5.719 -15.935 1.00 90.88 80 ILE A C 1
ATOM 605 O O . ILE A 1 80 ? 4.582 -5.021 -15.418 1.00 90.88 80 ILE A O 1
ATOM 609 N N . SER A 1 81 ? 5.596 -7.011 -15.629 1.00 93.50 81 SER A N 1
ATOM 610 C CA . SER A 1 81 ? 4.691 -7.698 -14.707 1.00 93.50 81 SER A CA 1
ATOM 611 C C . SER A 1 81 ? 4.733 -7.107 -13.298 1.00 93.50 81 SER A C 1
ATOM 613 O O . SER A 1 81 ? 3.680 -6.939 -12.689 1.00 93.50 81 SER A O 1
ATOM 615 N N . SER A 1 82 ? 5.918 -6.805 -12.764 1.00 93.94 82 SER A N 1
ATOM 616 C CA . SER A 1 82 ? 6.053 -6.237 -11.420 1.00 93.94 82 SER A CA 1
ATOM 617 C C . SER A 1 82 ? 5.514 -4.805 -11.353 1.00 93.94 82 SER A C 1
ATOM 619 O O . SER A 1 82 ? 4.886 -4.443 -10.359 1.00 93.94 82 SER A O 1
ATOM 621 N N . CYS A 1 83 ? 5.667 -4.018 -12.426 1.00 93.88 83 CYS A N 1
ATOM 622 C CA . CYS A 1 83 ? 5.077 -2.685 -12.526 1.00 93.88 83 CYS A CA 1
ATOM 623 C C . CYS A 1 83 ? 3.548 -2.737 -12.468 1.00 93.88 83 CYS A C 1
ATOM 625 O O . CYS A 1 83 ? 2.941 -1.976 -11.717 1.00 93.88 83 CYS A O 1
ATOM 627 N N . GLU A 1 84 ? 2.922 -3.642 -13.223 1.00 95.19 84 GLU A N 1
ATOM 628 C CA . GLU A 1 84 ? 1.462 -3.785 -13.244 1.00 95.19 84 GLU A CA 1
ATOM 629 C C . GLU A 1 84 ? 0.910 -4.301 -11.905 1.00 95.19 84 GLU A C 1
ATOM 631 O O . GLU A 1 84 ? -0.110 -3.799 -11.429 1.00 95.19 84 GLU A O 1
ATOM 636 N N . VAL A 1 85 ? 1.609 -5.233 -11.243 1.00 96.62 85 VAL A N 1
ATOM 637 C CA . VAL A 1 85 ? 1.243 -5.694 -9.890 1.00 96.62 85 VAL A CA 1
ATOM 638 C C . VAL A 1 85 ? 1.312 -4.544 -8.885 1.00 96.62 85 VAL A C 1
ATOM 640 O O . VAL A 1 85 ? 0.334 -4.278 -8.186 1.00 96.62 85 VAL A O 1
ATOM 643 N N . LEU A 1 86 ? 2.430 -3.814 -8.848 1.00 95.81 86 LEU A N 1
ATOM 644 C CA . LEU A 1 86 ? 2.618 -2.697 -7.924 1.00 95.81 86 LEU A CA 1
ATOM 645 C C . LEU A 1 86 ? 1.619 -1.561 -8.184 1.00 95.81 86 LEU A C 1
ATOM 647 O O . LEU A 1 86 ? 1.103 -0.959 -7.244 1.00 95.81 86 LEU A O 1
ATOM 651 N N . ARG A 1 87 ? 1.296 -1.303 -9.455 1.00 95.75 87 ARG A N 1
ATOM 652 C CA . ARG A 1 87 ? 0.291 -0.321 -9.881 1.00 95.75 87 ARG A CA 1
ATOM 653 C C . ARG A 1 87 ? -1.123 -0.702 -9.442 1.00 95.75 87 ARG A C 1
ATOM 655 O O . ARG A 1 87 ? -1.915 0.180 -9.127 1.00 95.75 87 ARG A O 1
ATOM 662 N N . ALA A 1 88 ? -1.455 -1.991 -9.431 1.00 95.12 88 ALA A N 1
ATOM 663 C CA . ALA A 1 88 ? -2.761 -2.482 -8.997 1.00 95.12 88 ALA A CA 1
ATOM 664 C C . ALA A 1 88 ? -2.936 -2.479 -7.466 1.00 95.12 88 ALA A C 1
ATOM 666 O O . ALA A 1 88 ? -4.046 -2.697 -6.970 1.00 95.12 88 ALA A O 1
ATOM 667 N N . ASN A 1 89 ? -1.866 -2.239 -6.701 1.00 95.44 89 ASN A N 1
ATOM 668 C CA . ASN A 1 89 ? -1.927 -2.239 -5.247 1.00 95.44 89 ASN A CA 1
ATOM 669 C C . ASN A 1 89 ? -2.772 -1.065 -4.717 1.00 95.44 89 ASN A C 1
ATOM 671 O O . ASN A 1 89 ? -2.600 0.086 -5.108 1.00 95.44 89 ASN A O 1
ATOM 675 N N . ALA A 1 90 ? -3.656 -1.340 -3.755 1.00 92.56 90 ALA A N 1
ATOM 676 C CA . ALA A 1 90 ? -4.574 -0.349 -3.188 1.00 92.56 90 ALA A CA 1
ATOM 677 C C . ALA A 1 90 ? -3.892 0.812 -2.431 1.00 92.56 90 ALA A C 1
ATOM 679 O O . ALA A 1 90 ? -4.554 1.805 -2.130 1.00 92.56 90 ALA A O 1
ATOM 680 N N . LEU A 1 91 ? -2.611 0.677 -2.071 1.00 91.56 91 LEU A N 1
ATOM 681 C CA . LEU A 1 91 ? -1.817 1.742 -1.450 1.00 91.56 91 LEU A CA 1
ATOM 682 C C . LEU A 1 91 ? -1.026 2.576 -2.466 1.00 91.56 91 LEU A C 1
ATOM 684 O O . LEU A 1 91 ? -0.493 3.621 -2.086 1.00 91.56 91 LEU A O 1
ATOM 688 N N . ALA A 1 92 ? -0.966 2.162 -3.735 1.00 92.75 92 ALA A N 1
ATOM 689 C CA . ALA A 1 92 ? -0.300 2.932 -4.774 1.00 92.75 92 ALA A CA 1
ATOM 690 C C . ALA A 1 92 ? -1.001 4.284 -4.959 1.00 92.75 92 ALA A C 1
ATOM 692 O O . ALA A 1 92 ? -2.226 4.375 -5.077 1.00 92.75 92 ALA A O 1
ATOM 693 N N . THR A 1 93 ? -0.220 5.363 -4.988 1.00 94.19 93 THR A N 1
ATOM 694 C CA . THR A 1 93 ? -0.777 6.688 -5.271 1.00 94.19 93 THR A CA 1
ATOM 695 C C . THR A 1 93 ? -1.134 6.802 -6.752 1.00 94.19 93 THR A C 1
ATOM 697 O O . THR A 1 93 ? -0.627 6.064 -7.604 1.00 94.19 93 THR A O 1
ATOM 700 N N . THR A 1 94 ? -1.984 7.771 -7.093 1.00 94.62 94 THR A N 1
ATOM 701 C CA . THR A 1 94 ? -2.298 8.082 -8.495 1.00 94.62 94 THR A CA 1
ATOM 702 C C . THR A 1 94 ? -1.037 8.433 -9.290 1.00 94.62 94 THR A C 1
ATOM 704 O O . THR A 1 94 ? -0.882 7.980 -10.421 1.00 94.62 94 THR A O 1
ATOM 707 N N . HIS A 1 95 ? -0.117 9.196 -8.688 1.00 93.56 95 HIS A N 1
ATOM 708 C CA . HIS A 1 95 ? 1.149 9.572 -9.319 1.00 93.56 95 HIS A CA 1
ATOM 709 C C . HIS A 1 95 ? 2.065 8.363 -9.518 1.00 93.56 95 HIS A C 1
ATOM 711 O O . HIS A 1 95 ? 2.557 8.161 -10.625 1.00 93.56 95 HIS A O 1
ATOM 717 N N . MET A 1 96 ? 2.204 7.503 -8.503 1.00 94.00 96 MET A N 1
ATOM 718 C CA . MET A 1 96 ? 2.954 6.250 -8.617 1.00 94.00 96 MET A CA 1
ATOM 719 C C . MET A 1 96 ? 2.403 5.368 -9.738 1.00 94.00 96 MET A C 1
ATOM 721 O O . MET A 1 96 ? 3.153 4.855 -10.561 1.00 94.00 96 MET A O 1
ATOM 725 N N . SER A 1 97 ? 1.077 5.236 -9.804 1.00 94.44 97 SER A N 1
ATOM 726 C CA . SER A 1 97 ? 0.393 4.434 -10.820 1.00 94.44 97 SER A CA 1
ATOM 727 C C . SER A 1 97 ? 0.629 4.965 -12.235 1.00 94.44 97 SER A C 1
ATOM 729 O O . SER A 1 97 ? 0.786 4.182 -13.172 1.00 94.44 97 SER A O 1
ATOM 731 N N . ALA A 1 98 ? 0.667 6.290 -12.401 1.00 93.19 98 ALA A N 1
ATOM 732 C CA . ALA A 1 98 ? 0.971 6.932 -13.676 1.00 93.19 98 ALA A CA 1
ATOM 733 C C . ALA A 1 98 ? 2.445 6.741 -14.075 1.00 93.19 98 ALA A C 1
ATOM 735 O O . ALA A 1 98 ? 2.730 6.406 -15.229 1.00 93.19 98 ALA A O 1
ATOM 736 N N . ALA A 1 99 ? 3.371 6.891 -13.124 1.00 92.81 99 ALA A N 1
ATOM 737 C CA . ALA A 1 99 ? 4.798 6.672 -13.346 1.00 92.81 99 ALA A CA 1
ATOM 738 C C . ALA A 1 99 ? 5.095 5.208 -13.721 1.00 92.81 99 ALA A C 1
ATOM 740 O O . ALA A 1 99 ? 5.766 4.961 -14.720 1.00 92.81 99 ALA A O 1
ATOM 741 N N . LEU A 1 100 ? 4.502 4.237 -13.015 1.00 94.00 100 LEU A N 1
ATOM 742 C CA . LEU A 1 100 ? 4.597 2.804 -13.334 1.00 94.00 100 LEU A CA 1
ATOM 743 C C . LEU A 1 100 ? 4.020 2.471 -14.714 1.00 94.00 100 LEU A C 1
ATOM 745 O O . LEU A 1 100 ? 4.612 1.692 -15.460 1.00 94.00 100 LEU A O 1
ATOM 749 N N . GLY A 1 101 ? 2.887 3.077 -15.082 1.00 93.31 101 GLY A N 1
ATOM 750 C CA . GLY A 1 101 ? 2.312 2.916 -16.419 1.00 93.31 101 GLY A CA 1
ATOM 751 C C . GLY A 1 101 ? 3.235 3.454 -17.516 1.00 93.31 101 GLY A C 1
ATOM 752 O O . GLY A 1 101 ? 3.427 2.805 -18.543 1.00 93.31 101 GLY A O 1
ATOM 753 N N . THR A 1 102 ? 3.858 4.608 -17.279 1.00 91.75 102 THR A N 1
ATOM 754 C CA . THR A 1 102 ? 4.798 5.223 -18.229 1.00 91.75 102 THR A CA 1
ATOM 755 C C . THR A 1 102 ? 6.069 4.389 -18.361 1.00 91.75 102 THR A C 1
ATOM 757 O O . THR A 1 102 ? 6.501 4.104 -19.477 1.00 91.75 102 THR A O 1
ATOM 760 N N . LEU A 1 103 ? 6.616 3.917 -17.238 1.00 90.06 103 LEU A N 1
ATOM 761 C CA . LEU A 1 103 ? 7.756 3.006 -17.214 1.00 90.06 103 LEU A CA 1
ATOM 762 C C . LEU A 1 103 ? 7.447 1.704 -17.963 1.00 90.06 103 LEU A C 1
ATOM 764 O O . LEU A 1 103 ? 8.258 1.249 -18.761 1.00 90.06 103 LEU A O 1
ATOM 768 N N . THR A 1 104 ? 6.252 1.141 -17.778 1.00 91.19 104 THR A N 1
ATOM 769 C CA . THR A 1 104 ? 5.813 -0.076 -18.479 1.00 91.19 104 THR A CA 1
ATOM 770 C C . THR A 1 104 ? 5.800 0.113 -19.996 1.00 91.19 104 THR A C 1
ATOM 772 O O . THR A 1 104 ? 6.296 -0.746 -20.730 1.00 91.19 104 THR A O 1
ATOM 775 N N . ILE A 1 105 ? 5.284 1.248 -20.480 1.00 89.44 105 ILE A N 1
ATOM 776 C CA . ILE A 1 105 ? 5.305 1.598 -21.909 1.00 89.44 105 ILE A CA 1
ATOM 777 C C . ILE A 1 105 ? 6.751 1.744 -22.392 1.00 89.44 105 ILE A C 1
ATOM 779 O O . ILE A 1 105 ? 7.124 1.140 -23.396 1.00 89.44 105 ILE A O 1
ATOM 783 N N . ALA A 1 106 ? 7.581 2.478 -21.649 1.00 86.69 106 ALA A N 1
ATOM 784 C CA . ALA A 1 106 ? 8.969 2.729 -22.015 1.00 86.69 106 ALA A CA 1
ATOM 785 C C . ALA A 1 106 ? 9.796 1.430 -22.089 1.00 86.69 106 ALA A C 1
ATOM 787 O O . ALA A 1 106 ? 10.511 1.210 -23.067 1.00 86.69 106 ALA A O 1
ATOM 788 N N . VAL A 1 107 ? 9.644 0.528 -21.113 1.00 85.88 107 VAL A N 1
ATOM 789 C CA . VAL A 1 107 ? 10.274 -0.805 -21.103 1.00 85.88 107 VAL A CA 1
ATOM 790 C C . VAL A 1 107 ? 9.758 -1.662 -22.259 1.00 85.88 107 VAL A C 1
ATOM 792 O O . VAL A 1 107 ? 10.542 -2.326 -22.936 1.00 85.88 107 VAL A O 1
ATOM 795 N N . THR A 1 108 ? 8.453 -1.623 -22.537 1.00 86.94 108 THR A N 1
ATOM 796 C CA . THR A 1 108 ? 7.858 -2.355 -23.664 1.00 86.94 108 THR A CA 1
ATOM 797 C C . THR A 1 108 ? 8.423 -1.877 -24.999 1.00 86.94 108 THR A C 1
ATOM 799 O O . THR A 1 108 ? 8.759 -2.695 -25.854 1.00 86.94 108 THR A O 1
ATOM 802 N N . ASP A 1 109 ? 8.559 -0.571 -25.199 1.00 85.19 109 ASP A N 1
ATOM 803 C CA . ASP A 1 109 ? 9.103 -0.023 -26.439 1.00 85.19 109 ASP A CA 1
ATOM 804 C C . ASP A 1 109 ? 10.603 -0.269 -26.565 1.00 85.19 109 ASP A C 1
ATOM 806 O O . ASP A 1 109 ? 11.073 -0.600 -27.654 1.00 85.19 109 ASP A O 1
ATOM 810 N N . PHE A 1 110 ? 11.339 -0.207 -25.455 1.00 81.44 110 PHE A N 1
ATOM 811 C CA . PHE A 1 110 ? 12.743 -0.597 -25.412 1.00 81.44 110 PHE A CA 1
ATOM 812 C C . PHE A 1 110 ? 12.941 -2.073 -25.787 1.00 81.44 110 PHE A C 1
ATOM 814 O O . PHE A 1 110 ? 13.802 -2.378 -26.607 1.00 81.44 110 PHE A O 1
ATOM 821 N N . SER A 1 111 ? 12.077 -2.977 -25.307 1.00 80.81 111 SER A N 1
ATOM 822 C CA . SER A 1 111 ? 12.134 -4.413 -25.635 1.00 80.81 111 SER A CA 1
ATOM 823 C C . SER A 1 111 ? 11.995 -4.723 -27.130 1.00 80.81 111 SER A C 1
ATOM 825 O O . SER A 1 111 ? 12.455 -5.763 -27.600 1.00 80.81 111 SER A O 1
ATOM 827 N N . LYS A 1 112 ? 11.373 -3.815 -27.894 1.00 81.25 112 LYS A N 1
ATOM 828 C CA . LYS A 1 112 ? 11.193 -3.936 -29.347 1.00 81.25 112 LYS A CA 1
ATOM 829 C C . LYS A 1 112 ? 12.375 -3.369 -30.135 1.00 81.25 112 LYS A C 1
ATOM 831 O O . LYS A 1 112 ? 12.464 -3.618 -31.341 1.00 81.25 112 LYS A O 1
ATOM 836 N N . ARG A 1 113 ? 13.257 -2.576 -29.511 1.00 77.44 113 ARG A N 1
ATOM 837 C CA . ARG A 1 113 ? 14.413 -1.983 -30.196 1.00 77.44 113 ARG A CA 1
ATOM 838 C C . ARG A 1 113 ? 15.435 -3.073 -30.505 1.00 77.44 113 ARG A C 1
ATOM 840 O O . ARG A 1 113 ? 15.742 -3.929 -29.687 1.00 77.44 113 ARG A O 1
ATOM 847 N N . ARG A 1 114 ? 15.971 -3.032 -31.726 1.00 57.28 114 ARG A N 1
ATOM 848 C CA . ARG A 1 114 ? 16.918 -4.032 -32.244 1.00 57.28 114 ARG A CA 1
ATOM 849 C C . ARG A 1 114 ? 18.374 -3.735 -31.866 1.00 57.28 114 ARG A C 1
ATOM 851 O O . ARG A 1 114 ? 19.234 -4.5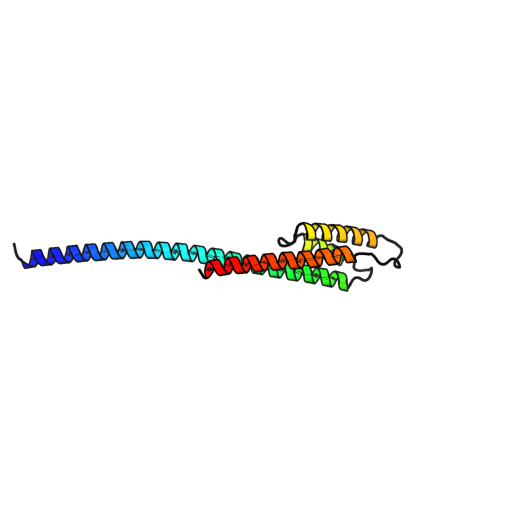60 -32.152 1.00 57.28 114 ARG A O 1
ATOM 858 N N . ASN A 1 115 ? 18.638 -2.564 -31.279 1.00 61.97 115 ASN A N 1
ATOM 859 C CA . ASN A 1 115 ? 19.980 -2.073 -30.988 1.00 61.97 115 ASN A CA 1
ATOM 860 C C . ASN A 1 115 ? 20.215 -2.044 -29.463 1.00 61.97 115 ASN A C 1
ATOM 862 O O . ASN A 1 115 ? 19.556 -1.257 -28.785 1.00 61.97 115 ASN A O 1
ATOM 866 N N . PRO A 1 116 ? 21.092 -2.905 -28.920 1.00 57.78 116 PRO A N 1
ATOM 867 C CA . PRO A 1 116 ? 21.289 -3.072 -27.477 1.00 57.78 116 PRO A CA 1
ATOM 868 C C . PRO A 1 116 ? 22.192 -2.008 -26.827 1.00 57.78 116 PRO A C 1
ATOM 870 O O . PRO A 1 116 ? 22.324 -2.006 -25.608 1.00 57.78 116 PRO A O 1
ATOM 873 N N . ASP A 1 117 ? 22.805 -1.118 -27.611 1.00 62.03 117 ASP A N 1
ATOM 874 C CA . ASP A 1 117 ? 23.817 -0.170 -27.113 1.00 62.03 117 ASP A CA 1
ATOM 875 C C . ASP A 1 117 ? 23.234 1.158 -26.594 1.00 62.03 117 ASP A C 1
ATOM 877 O O . ASP A 1 117 ? 23.967 2.004 -26.087 1.00 62.03 117 ASP A O 1
ATOM 881 N N . GLU A 1 118 ? 21.924 1.372 -26.729 1.00 65.50 118 GLU A N 1
ATOM 882 C CA . GLU A 1 118 ? 21.257 2.572 -26.225 1.00 65.50 118 GLU A CA 1
ATOM 883 C C . GLU A 1 118 ? 20.749 2.294 -24.805 1.00 65.50 118 GLU A C 1
ATOM 885 O O . GLU A 1 118 ? 19.825 1.502 -24.620 1.00 65.50 118 GLU A O 1
ATOM 890 N N . GLU A 1 119 ? 21.359 2.907 -23.788 1.00 63.66 119 GLU A N 1
ATOM 891 C CA . GLU A 1 119 ? 20.845 2.794 -22.423 1.00 63.66 119 GLU A CA 1
ATOM 892 C C . GLU A 1 119 ? 19.487 3.499 -22.322 1.00 63.66 119 GLU A C 1
ATOM 894 O O . GLU A 1 119 ? 19.346 4.663 -22.715 1.00 63.66 119 GLU A O 1
ATOM 899 N N . PRO A 1 120 ? 18.456 2.821 -21.801 1.00 65.12 120 PRO A N 1
ATOM 900 C CA . PRO A 1 120 ? 17.174 3.457 -21.618 1.00 65.12 120 PRO A CA 1
ATOM 901 C C . PRO A 1 120 ? 17.236 4.434 -20.440 1.00 65.12 120 PRO A C 1
ATOM 903 O O . PRO A 1 120 ? 17.545 4.059 -19.310 1.00 65.12 120 PRO A O 1
ATOM 906 N N . ALA A 1 121 ? 16.876 5.692 -20.691 1.00 67.75 121 ALA A N 1
ATOM 907 C CA . ALA A 1 121 ? 16.755 6.706 -19.651 1.00 67.75 121 ALA A CA 1
ATOM 908 C C . ALA A 1 121 ? 15.468 6.484 -18.833 1.00 67.75 121 ALA A C 1
ATOM 910 O O . ALA A 1 121 ? 14.418 7.052 -19.135 1.00 67.75 121 ALA A O 1
ATOM 911 N N . PHE A 1 122 ? 15.539 5.625 -17.813 1.00 75.88 122 PHE A N 1
ATOM 912 C CA . PHE A 1 122 ? 14.418 5.349 -16.904 1.00 75.88 122 PHE A CA 1
ATOM 913 C C . PHE A 1 122 ? 14.489 6.121 -15.578 1.00 75.88 122 PHE A C 1
ATOM 915 O O . PHE A 1 122 ? 13.499 6.145 -14.847 1.00 75.88 122 PHE A O 1
ATOM 922 N N . ASP A 1 123 ? 15.617 6.768 -15.275 1.00 75.31 123 ASP A N 1
ATOM 923 C CA . ASP A 1 123 ? 15.945 7.290 -13.939 1.00 75.31 123 ASP A CA 1
ATOM 924 C C . ASP A 1 123 ? 14.887 8.227 -13.345 1.00 75.31 123 ASP A C 1
ATOM 926 O O . ASP A 1 123 ? 14.546 8.094 -12.170 1.00 75.31 123 ASP A O 1
ATOM 930 N N . GLY A 1 124 ? 14.299 9.112 -14.159 1.00 78.44 124 GLY A N 1
ATOM 931 C CA . GLY A 1 124 ? 13.243 10.019 -13.696 1.00 78.44 124 GLY A CA 1
ATOM 932 C C . GLY A 1 124 ? 12.002 9.279 -13.183 1.00 78.44 124 GLY A C 1
ATOM 933 O O . GLY A 1 124 ? 11.467 9.613 -12.131 1.00 78.44 124 GLY A O 1
ATOM 934 N N . TYR A 1 125 ? 11.587 8.206 -13.865 1.00 82.69 125 TYR A N 1
ATOM 935 C CA . TYR A 1 125 ? 10.448 7.396 -13.424 1.00 82.69 125 TYR A CA 1
ATOM 936 C C . TYR A 1 125 ? 10.775 6.611 -12.154 1.00 82.69 125 TYR A C 1
ATOM 938 O O . TYR A 1 125 ? 9.917 6.446 -11.289 1.00 82.69 125 TYR A O 1
ATOM 946 N N . LEU A 1 126 ? 12.011 6.120 -12.035 1.00 85.69 126 LEU A N 1
ATOM 947 C CA . LEU A 1 126 ? 12.451 5.360 -10.866 1.00 85.69 126 LEU A CA 1
ATOM 948 C C . LEU A 1 126 ? 12.453 6.225 -9.602 1.00 85.69 126 LEU A C 1
ATOM 950 O O . LEU A 1 126 ? 12.026 5.760 -8.542 1.00 85.69 126 LEU A O 1
ATOM 954 N N . GLU A 1 127 ? 12.899 7.476 -9.718 1.00 88.31 127 GLU A N 1
ATOM 955 C CA . GLU A 1 127 ? 12.873 8.440 -8.622 1.00 88.31 127 GLU A CA 1
ATOM 956 C C . GLU A 1 127 ? 11.438 8.796 -8.210 1.00 88.31 127 GLU A C 1
ATOM 958 O O . GLU A 1 127 ? 11.110 8.659 -7.028 1.00 88.31 127 GLU A O 1
ATOM 963 N N . ASP A 1 128 ? 10.562 9.115 -9.168 1.00 89.50 128 ASP A N 1
ATOM 964 C CA . ASP A 1 128 ? 9.144 9.404 -8.908 1.00 89.50 128 ASP A CA 1
ATOM 965 C C . ASP A 1 128 ? 8.441 8.240 -8.186 1.00 89.50 128 ASP A C 1
ATOM 967 O O . ASP A 1 128 ? 7.729 8.430 -7.195 1.00 89.50 128 ASP A O 1
ATOM 971 N N . ILE A 1 129 ? 8.665 7.004 -8.649 1.00 91.94 129 ILE A N 1
ATOM 972 C CA . ILE A 1 129 ? 8.070 5.799 -8.054 1.00 91.94 129 ILE A CA 1
ATOM 973 C C . ILE A 1 129 ? 8.582 5.591 -6.623 1.00 91.94 129 ILE A C 1
ATOM 975 O O . ILE A 1 129 ? 7.798 5.248 -5.733 1.00 91.94 129 ILE A O 1
ATOM 979 N N . ARG A 1 130 ? 9.878 5.819 -6.378 1.00 91.56 130 ARG A N 1
ATOM 980 C CA . ARG A 1 130 ? 10.480 5.718 -5.042 1.00 91.56 130 ARG A CA 1
ATOM 981 C C . ARG A 1 130 ? 9.901 6.763 -4.091 1.00 91.56 130 ARG A C 1
ATOM 983 O O . ARG A 1 130 ? 9.557 6.429 -2.957 1.00 91.56 130 ARG A O 1
ATOM 990 N N . GLU A 1 131 ? 9.795 8.015 -4.524 1.00 93.06 131 GLU A N 1
ATOM 991 C CA . GLU A 1 131 ? 9.228 9.084 -3.701 1.00 93.06 131 GLU A CA 1
ATOM 992 C C . GLU A 1 131 ? 7.770 8.816 -3.336 1.00 93.06 131 GLU A C 1
ATOM 994 O O . GLU A 1 131 ? 7.372 8.957 -2.176 1.00 93.06 131 GLU A O 1
ATOM 999 N N . GLU A 1 132 ? 6.965 8.409 -4.314 1.00 93.94 132 GLU A N 1
ATOM 1000 C CA . GLU A 1 132 ? 5.558 8.112 -4.082 1.00 93.94 132 GLU A CA 1
ATOM 1001 C C . GLU A 1 132 ? 5.360 6.867 -3.212 1.00 93.94 132 GLU A C 1
ATOM 1003 O O . GLU A 1 132 ? 4.455 6.858 -2.375 1.00 93.94 132 GLU A O 1
ATOM 1008 N N . TYR A 1 133 ? 6.241 5.866 -3.313 1.00 91.81 133 TYR A N 1
ATOM 1009 C CA . TYR A 1 133 ? 6.273 4.741 -2.378 1.00 91.81 133 TYR A CA 1
ATOM 1010 C C . TYR A 1 133 ? 6.506 5.210 -0.935 1.00 91.81 133 TYR A C 1
ATOM 1012 O O . TYR A 1 133 ? 5.747 4.839 -0.037 1.00 91.81 133 TYR A O 1
ATOM 1020 N N . VAL A 1 134 ? 7.504 6.072 -0.702 1.00 93.12 134 VAL A N 1
ATOM 1021 C CA . VAL A 1 134 ? 7.777 6.628 0.636 1.00 93.12 134 VAL A CA 1
ATOM 1022 C C . VAL A 1 134 ? 6.569 7.414 1.148 1.00 93.12 134 VAL A C 1
ATOM 1024 O O . VAL A 1 134 ? 6.116 7.178 2.267 1.00 93.12 134 VAL A O 1
ATOM 1027 N N . LYS A 1 135 ? 5.979 8.286 0.321 1.00 90.38 135 LYS A N 1
ATOM 1028 C CA . LYS A 1 135 ? 4.775 9.056 0.681 1.00 90.38 135 LYS A CA 1
ATOM 1029 C C . LYS A 1 135 ? 3.594 8.145 1.034 1.00 90.38 135 LYS A C 1
ATOM 1031 O O . LYS A 1 135 ? 2.902 8.400 2.022 1.00 90.38 135 LYS A O 1
ATOM 1036 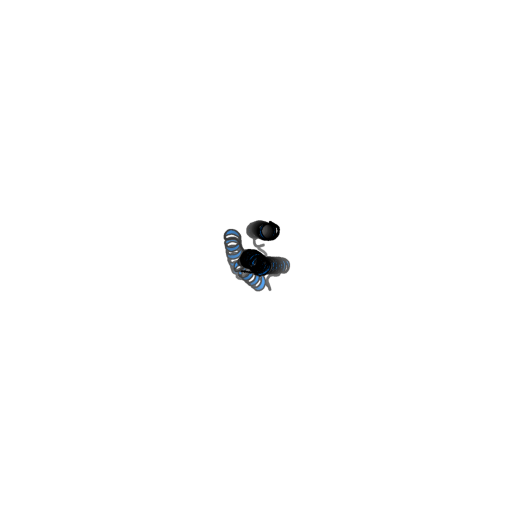N N . ALA A 1 136 ? 3.347 7.098 0.247 1.00 87.50 136 ALA A N 1
ATOM 1037 C CA . ALA A 1 136 ? 2.287 6.125 0.505 1.00 87.50 136 ALA A CA 1
ATOM 1038 C C . ALA A 1 136 ? 2.508 5.388 1.834 1.00 87.50 136 ALA A C 1
ATOM 1040 O O . ALA A 1 136 ? 1.583 5.285 2.643 1.00 87.50 136 ALA A O 1
ATOM 1041 N N . MET A 1 137 ? 3.744 4.958 2.094 1.00 91.19 137 MET A N 1
ATOM 1042 C CA . MET A 1 137 ? 4.137 4.298 3.338 1.00 91.19 137 MET A CA 1
ATOM 1043 C C . MET A 1 137 ? 3.954 5.203 4.559 1.00 91.19 137 MET A C 1
ATOM 1045 O O . MET A 1 137 ? 3.291 4.799 5.513 1.00 91.19 137 MET A O 1
ATOM 1049 N N . THR A 1 138 ? 4.425 6.451 4.503 1.00 91.31 138 THR A N 1
ATOM 1050 C CA . THR A 1 138 ? 4.236 7.427 5.587 1.00 91.31 138 THR A CA 1
ATOM 1051 C C . THR A 1 138 ? 2.754 7.677 5.877 1.00 91.31 138 THR A C 1
ATOM 1053 O O . THR A 1 138 ? 2.346 7.736 7.036 1.00 91.31 138 THR A O 1
ATOM 1056 N N . ARG A 1 139 ? 1.908 7.782 4.842 1.00 91.12 139 ARG A N 1
ATOM 1057 C CA . ARG A 1 139 ? 0.452 7.939 5.021 1.00 91.12 139 ARG A CA 1
ATOM 1058 C C . ARG A 1 139 ? -0.184 6.708 5.665 1.00 91.12 139 ARG A C 1
ATOM 1060 O O . ARG A 1 139 ? -1.055 6.855 6.523 1.00 91.12 139 ARG A O 1
ATOM 1067 N N . ALA A 1 140 ? 0.229 5.510 5.257 1.00 86.56 140 ALA A N 1
ATOM 1068 C CA . ALA A 1 140 ? -0.282 4.264 5.816 1.00 86.56 140 ALA A CA 1
ATOM 1069 C C . ALA A 1 140 ? 0.118 4.103 7.294 1.00 86.56 140 ALA A C 1
ATOM 1071 O O . ALA A 1 140 ? -0.720 3.739 8.120 1.00 86.56 140 ALA A O 1
ATOM 1072 N N . GLU A 1 141 ? 1.355 4.455 7.645 1.00 87.50 141 GLU A N 1
ATOM 1073 C CA . GLU A 1 141 ? 1.858 4.449 9.024 1.00 87.50 141 GLU A CA 1
ATOM 1074 C C . GLU A 1 141 ? 1.124 5.477 9.896 1.00 87.50 141 GLU A C 1
ATOM 1076 O O . GLU A 1 141 ? 0.589 5.113 10.943 1.00 87.50 141 GLU A O 1
ATOM 1081 N N . ALA A 1 142 ? 0.946 6.712 9.417 1.00 89.56 142 ALA A N 1
ATOM 1082 C CA . ALA A 1 142 ? 0.154 7.725 10.120 1.00 89.56 142 ALA A CA 1
ATOM 1083 C C . ALA A 1 142 ? -1.305 7.278 10.341 1.00 89.56 142 ALA A C 1
ATOM 1085 O O . ALA A 1 142 ? -1.884 7.493 11.410 1.00 89.56 142 ALA A O 1
ATOM 1086 N N . ARG A 1 143 ? -1.915 6.604 9.353 1.00 92.69 143 ARG A N 1
ATOM 1087 C CA . ARG A 1 143 ? -3.268 6.044 9.494 1.00 92.69 143 ARG A CA 1
ATOM 1088 C C . ARG A 1 143 ? -3.317 4.932 10.541 1.00 92.69 143 ARG A C 1
ATOM 1090 O O . ARG A 1 143 ? -4.289 4.852 11.293 1.00 92.69 143 ARG A O 1
ATOM 1097 N N . ARG A 1 144 ? -2.292 4.085 10.597 1.00 90.56 144 ARG A N 1
ATOM 1098 C CA . ARG A 1 144 ? -2.166 3.021 11.596 1.00 90.56 144 ARG A CA 1
ATOM 1099 C C . ARG A 1 144 ? -2.019 3.589 13.008 1.00 90.56 144 ARG A C 1
ATOM 1101 O O . ARG A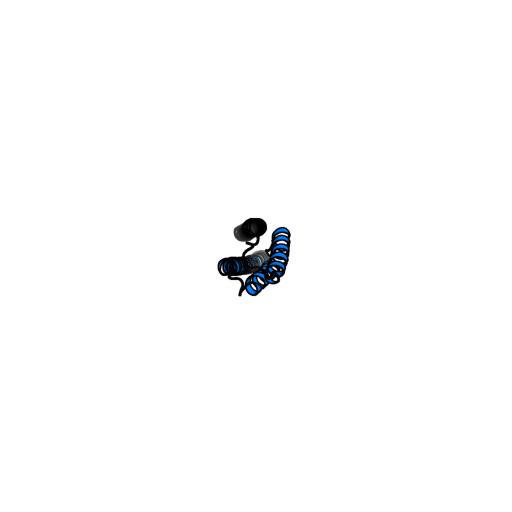 1 144 ? -2.685 3.111 13.926 1.00 90.56 144 ARG A O 1
ATOM 1108 N N . GLU A 1 145 ? -1.194 4.617 13.183 1.00 90.00 145 GLU A N 1
ATOM 1109 C CA . GLU A 1 145 ? -1.036 5.323 14.460 1.00 90.00 145 GLU A CA 1
ATOM 1110 C C . GLU A 1 145 ? -2.344 5.973 14.916 1.00 90.00 145 GLU A C 1
ATOM 1112 O O . GLU A 1 145 ? -2.714 5.862 16.082 1.00 90.00 145 GLU A O 1
ATOM 1117 N N . GLU A 1 146 ? -3.078 6.597 13.992 1.00 92.44 146 GLU A N 1
ATOM 1118 C CA . GLU A 1 146 ? -4.400 7.165 14.265 1.00 92.44 146 GLU A CA 1
ATOM 1119 C C . GLU A 1 146 ? -5.384 6.101 14.763 1.00 92.44 146 GLU A C 1
ATOM 1121 O O . GLU A 1 146 ? -6.012 6.281 15.804 1.00 92.44 146 GLU A O 1
ATOM 1126 N N . LEU A 1 147 ? -5.479 4.962 14.071 1.00 88.81 147 LEU A N 1
ATOM 1127 C CA . LEU A 1 147 ? -6.329 3.851 14.508 1.00 88.81 147 LEU A CA 1
ATOM 1128 C C . LEU A 1 147 ? -5.900 3.307 15.878 1.00 88.81 147 LEU A C 1
ATOM 1130 O O . LEU A 1 147 ? -6.749 3.002 16.708 1.00 88.81 147 LEU A O 1
ATOM 1134 N N . THR A 1 148 ? -4.596 3.234 16.142 1.00 88.69 148 THR A N 1
ATOM 1135 C CA . THR A 1 148 ? -4.065 2.763 17.430 1.00 88.69 148 THR A CA 1
ATOM 1136 C C . THR A 1 148 ? -4.429 3.724 18.565 1.00 88.69 148 THR A C 1
ATOM 1138 O O . THR A 1 148 ? -4.880 3.287 19.623 1.00 88.69 148 THR A O 1
ATOM 1141 N N . ARG A 1 149 ? -4.325 5.043 18.340 1.00 90.88 149 ARG A N 1
ATOM 1142 C CA . ARG A 1 149 ? -4.752 6.063 19.314 1.00 90.88 149 ARG A CA 1
ATOM 1143 C C . ARG A 1 149 ? -6.242 5.964 19.650 1.00 90.88 149 ARG A C 1
ATOM 1145 O O . ARG A 1 149 ? -6.603 6.212 20.792 1.00 90.88 149 ARG A O 1
ATOM 1152 N N . GLN A 1 150 ? -7.090 5.547 18.708 1.00 87.19 150 GLN A N 1
ATOM 1153 C CA . GLN A 1 150 ? -8.529 5.352 18.944 1.00 87.19 150 GLN A CA 1
ATOM 1154 C C . GLN A 1 150 ? -8.872 4.126 19.806 1.00 87.19 150 GLN A C 1
ATOM 1156 O O . GLN A 1 150 ? -9.996 4.045 20.297 1.00 87.19 150 GLN A O 1
ATOM 1161 N N . VAL A 1 151 ? -7.946 3.173 19.966 1.00 80.88 151 VAL A N 1
ATOM 1162 C CA . VAL A 1 151 ? -8.104 2.017 20.870 1.00 80.88 151 VAL A CA 1
ATOM 1163 C C . VAL A 1 151 ? -7.599 2.339 22.277 1.00 80.88 151 VAL A C 1
ATOM 1165 O O . VAL A 1 151 ? -8.143 1.824 23.249 1.00 80.88 151 VAL A O 1
ATOM 1168 N N . SER A 1 152 ? -6.567 3.178 22.383 1.00 74.00 152 SER A N 1
ATOM 1169 C CA . SER A 1 152 ? -5.931 3.538 23.658 1.00 74.00 152 SER A CA 1
ATOM 1170 C C . SER A 1 152 ? -6.588 4.717 24.392 1.00 74.00 152 SER A C 1
ATOM 1172 O O . SER A 1 152 ? -6.164 5.023 25.506 1.00 74.00 152 SER A O 1
ATOM 1174 N N . ALA A 1 153 ? -7.556 5.395 23.767 1.00 59.72 153 ALA A N 1
ATOM 1175 C CA . ALA A 1 153 ? -8.303 6.532 24.315 1.00 59.72 153 ALA A CA 1
ATOM 1176 C C . ALA A 1 153 ? -9.686 6.105 24.822 1.00 59.72 153 ALA A C 1
ATOM 1178 O O . ALA A 1 153 ? -10.071 6.583 25.911 1.00 59.72 153 ALA A O 1
#

Sequence (153 aa):
MNVAAIIAAVVAVIAAFGSAGAALLSYRSQNDARRSAEKVNSINHQIAALDRRIEGFRNDYRDYAHSLAITKFSDMGKVISSCEVLRANALATTHMSAALGTLTIAVTDFSKRRNPDEEPAFDGYLEDIREEYVKAMTRAEARREELTRQVSA

Organism: NCBI:txid657409

Secondary structure (DSSP, 8-state):
--HHHHHHHHHHHHHHHHHHHHHHHHHHHHHHHHHHHHHHHHHHHHHHHHHHHHHHHHHHHHHHHHHHHT--GGGHHHHHHHHHHHHHSTT--HHHHHHHHHHHHHHHHHHT-S-TTS----HHHHHHHHHHHHHHHHHHHHHHHHHHHHHH-